Protein AF-0000000087804651 (afdb_homodimer)

Structure (mmCIF, N/CA/C/O backbone):
data_AF-0000000087804651-model_v1
#
loop_
_entity.id
_entity.type
_entity.pdbx_description
1 polymer 'Uncharacterized protein'
#
loop_
_atom_site.group_PDB
_atom_site.id
_atom_site.type_symbol
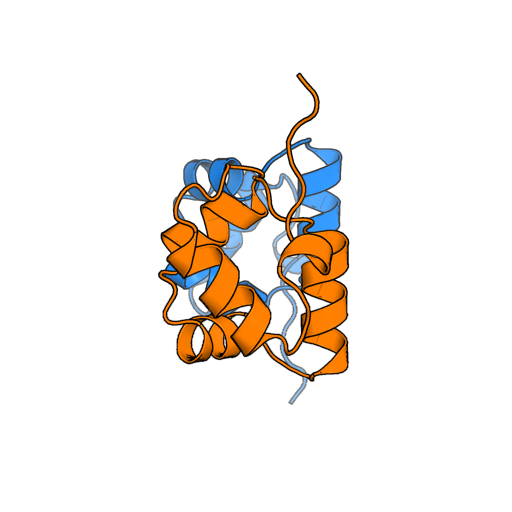_atom_site.label_atom_id
_atom_site.label_alt_id
_atom_site.label_comp_id
_atom_site.label_asym_id
_atom_site.label_entity_id
_atom_site.label_seq_id
_atom_site.pdbx_PDB_ins_code
_atom_site.Cartn_x
_atom_site.Cartn_y
_atom_site.Cartn_z
_atom_site.occupancy
_atom_site.B_iso_or_equiv
_atom_site.auth_seq_id
_atom_site.auth_comp_id
_atom_site.auth_asym_id
_atom_site.auth_atom_id
_atom_site.pdbx_PDB_model_num
ATOM 1 N N . MET A 1 1 ? 7.355 -16.406 -4.793 1 95.06 1 MET A N 1
ATOM 2 C CA . MET A 1 1 ? 7.035 -15.445 -5.848 1 95.06 1 MET A CA 1
ATOM 3 C C . MET A 1 1 ? 6.734 -14.07 -5.258 1 95.06 1 MET A C 1
ATOM 5 O O . MET A 1 1 ? 6.258 -13.969 -4.125 1 95.06 1 MET A O 1
ATOM 9 N N . PHE A 1 2 ? 7.102 -13.078 -5.969 1 95.94 2 PHE A N 1
ATOM 10 C CA . PHE A 1 2 ? 6.836 -11.75 -5.426 1 95.94 2 PHE A CA 1
ATOM 11 C C . PHE A 1 2 ? 5.766 -11.039 -6.238 1 95.94 2 PHE A C 1
ATOM 13 O O . PHE A 1 2 ? 5.508 -11.398 -7.391 1 95.94 2 PHE A O 1
ATOM 20 N N . LEU A 1 3 ? 5.129 -10.195 -5.574 1 97.69 3 LEU A N 1
ATOM 21 C CA . LEU A 1 3 ? 4.035 -9.398 -6.129 1 97.69 3 LEU A CA 1
ATOM 22 C C . LEU A 1 3 ? 4.57 -8.32 -7.066 1 97.69 3 LEU A C 1
ATOM 24 O O . LEU A 1 3 ? 5.492 -7.586 -6.711 1 97.69 3 LEU A O 1
ATOM 28 N N . ARG A 1 4 ? 4.027 -8.25 -8.25 1 96.44 4 ARG A N 1
ATOM 29 C CA . ARG A 1 4 ? 4.234 -7.109 -9.141 1 96.44 4 ARG A CA 1
ATOM 30 C C . ARG A 1 4 ? 3.367 -5.926 -8.719 1 96.44 4 ARG A C 1
ATOM 32 O O . ARG A 1 4 ? 2.234 -5.789 -9.188 1 96.44 4 ARG A O 1
ATOM 39 N N . SER A 1 5 ? 3.934 -5.078 -7.969 1 94 5 SER A N 1
ATOM 40 C CA . SER A 1 5 ? 3.18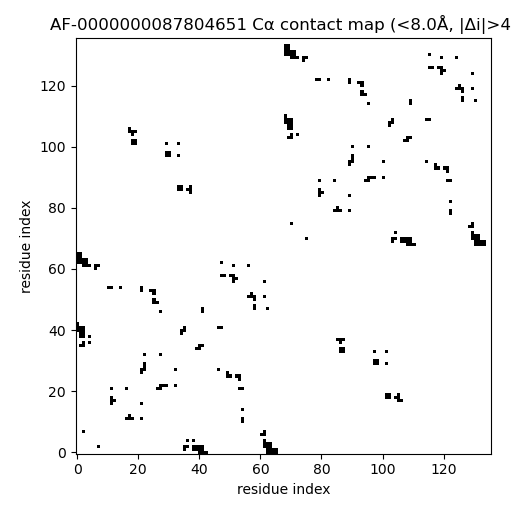4 -4.016 -7.312 1 94 5 SER A CA 1
ATOM 41 C C . SER A 1 5 ? 2.541 -3.078 -8.328 1 94 5 SER A C 1
ATOM 43 O O . SER A 1 5 ? 1.43 -2.59 -8.117 1 94 5 SER A O 1
ATOM 45 N N . ASP A 1 6 ? 3.223 -2.787 -9.438 1 93.25 6 ASP A N 1
ATOM 46 C CA . ASP A 1 6 ? 2.686 -1.892 -10.461 1 93.25 6 ASP A CA 1
ATOM 47 C C . ASP A 1 6 ? 1.424 -2.477 -11.094 1 93.25 6 ASP A C 1
ATOM 49 O O . ASP A 1 6 ? 0.422 -1.776 -11.25 1 93.25 6 ASP A O 1
ATOM 53 N N . VAL A 1 7 ? 1.479 -3.682 -11.445 1 96.5 7 VAL A N 1
ATOM 54 C CA . VAL A 1 7 ? 0.332 -4.359 -12.039 1 96.5 7 VAL A CA 1
ATOM 55 C C . VAL A 1 7 ? -0.799 -4.457 -11.016 1 96.5 7 VAL A C 1
ATOM 57 O O . VAL A 1 7 ? -1.961 -4.203 -11.344 1 96.5 7 VAL A O 1
ATOM 60 N N . PHE A 1 8 ? -0.484 -4.801 -9.758 1 97.75 8 PHE A N 1
ATOM 61 C CA . PHE A 1 8 ? -1.437 -4.891 -8.664 1 97.75 8 PHE A CA 1
ATOM 62 C C . PHE A 1 8 ? -2.213 -3.59 -8.508 1 97.75 8 PHE A C 1
ATOM 64 O O . PHE A 1 8 ? -3.445 -3.598 -8.461 1 97.75 8 PHE A O 1
ATOM 71 N N . HIS A 1 9 ? -1.499 -2.486 -8.508 1 95.62 9 HIS A N 1
ATOM 72 C CA . HIS A 1 9 ? -2.143 -1.188 -8.344 1 95.62 9 HIS A CA 1
ATOM 73 C C . HIS A 1 9 ? -3.029 -0.861 -9.539 1 95.62 9 HIS A C 1
ATOM 75 O O . HIS A 1 9 ? -4.113 -0.294 -9.383 1 95.62 9 HIS A O 1
ATOM 81 N N . ARG A 1 10 ? -2.566 -1.19 -10.695 1 96.62 10 ARG A N 1
ATOM 82 C CA . ARG A 1 10 ? -3.359 -0.947 -11.891 1 96.62 10 ARG A CA 1
ATOM 83 C C . ARG A 1 10 ? -4.656 -1.747 -11.859 1 96.62 10 ARG A C 1
ATOM 85 O O . ARG A 1 10 ? -5.723 -1.228 -12.203 1 96.62 10 ARG A O 1
ATOM 92 N N . LEU A 1 11 ? -4.582 -2.984 -11.477 1 97.44 11 LEU A N 1
ATOM 93 C CA . LEU A 1 11 ? -5.766 -3.832 -11.414 1 97.44 11 LEU A CA 1
ATOM 94 C C . LEU A 1 11 ? -6.75 -3.318 -10.367 1 97.44 11 LEU A C 1
ATOM 96 O O . LEU A 1 11 ? -7.961 -3.301 -10.602 1 97.44 11 LEU A O 1
ATOM 100 N N . LEU A 1 12 ? -6.258 -2.893 -9.188 1 97.19 12 LEU A N 1
ATOM 101 C CA . LEU A 1 12 ? -7.109 -2.281 -8.18 1 97.19 12 LEU A CA 1
ATOM 102 C C . LEU A 1 12 ? -7.844 -1.067 -8.742 1 97.19 12 LEU A C 1
ATOM 104 O O . LEU A 1 12 ? -9.047 -0.915 -8.539 1 97.19 12 LEU A O 1
ATOM 108 N N . HIS A 1 13 ? -7.043 -0.268 -9.414 1 96.12 13 HIS A N 1
ATOM 109 C CA . HIS A 1 13 ? -7.602 0.944 -10 1 96.12 13 HIS A CA 1
ATOM 110 C C . HIS A 1 13 ? -8.703 0.613 -11 1 96.12 13 HIS A C 1
ATOM 112 O O . HIS A 1 13 ? -9.781 1.209 -10.969 1 96.12 13 HIS A O 1
ATOM 118 N N . ASN A 1 14 ? -8.516 -0.284 -11.914 1 96.88 14 ASN A N 1
ATOM 119 C CA . ASN A 1 14 ? -9.484 -0.684 -12.93 1 96.88 14 ASN A CA 1
ATOM 120 C C . ASN A 1 14 ? -10.773 -1.21 -12.305 1 96.88 14 ASN A C 1
ATOM 122 O O . ASN A 1 14 ? -11.859 -1 -12.844 1 96.88 14 ASN A O 1
ATOM 126 N N . LYS A 1 15 ? -10.719 -1.789 -11.195 1 96.81 15 LYS A N 1
ATOM 127 C CA . LYS A 1 15 ? -11.867 -2.379 -10.516 1 96.81 15 LYS A CA 1
ATOM 128 C C . LYS A 1 15 ? -12.508 -1.386 -9.555 1 96.81 15 LYS A C 1
ATOM 130 O O . LYS A 1 15 ? -13.508 -1.702 -8.898 1 96.81 15 LYS A O 1
ATOM 135 N N . GLN A 1 16 ? -11.773 -0.172 -9.383 1 95.81 16 GLN A N 1
ATOM 136 C CA . GLN A 1 16 ? -12.227 0.816 -8.406 1 95.81 16 GLN A CA 1
ATOM 137 C C . GLN A 1 16 ? -12.266 0.222 -7.004 1 95.81 16 GLN A C 1
ATOM 139 O O . GLN A 1 16 ? -13.219 0.448 -6.254 1 95.81 16 GLN A O 1
ATOM 144 N N . MET A 1 17 ? -11.25 -0.58 -6.699 1 96.69 17 MET A N 1
ATOM 145 C CA . MET A 1 17 ? -11.086 -1.24 -5.41 1 96.69 17 MET A CA 1
ATOM 146 C C . MET A 1 17 ? -10 -0.563 -4.582 1 96.69 17 MET A C 1
ATOM 148 O O . MET A 1 17 ? -8.93 -0.235 -5.102 1 96.69 17 MET A O 1
ATOM 152 N N . THR A 1 18 ? -10.297 -0.296 -3.307 1 97.12 18 THR A N 1
ATOM 153 C CA . THR A 1 18 ? -9.258 0.182 -2.395 1 97.12 18 THR A CA 1
ATOM 154 C C . THR A 1 18 ? -8.461 -0.986 -1.824 1 97.12 18 THR A C 1
ATOM 156 O O . THR A 1 18 ? -8.859 -2.145 -1.964 1 97.12 18 THR A O 1
ATOM 159 N N . LEU A 1 19 ? -7.418 -0.657 -1.155 1 97.62 19 LEU A N 1
ATOM 160 C CA . LEU A 1 19 ? -6.641 -1.691 -0.484 1 97.62 19 LEU A CA 1
ATOM 161 C C . LEU A 1 19 ? -7.469 -2.379 0.597 1 97.62 19 LEU A C 1
ATOM 163 O O . LEU A 1 19 ? -7.359 -3.592 0.791 1 97.62 19 LEU A O 1
ATOM 167 N N . LEU A 1 20 ? -8.312 -1.657 1.247 1 97.5 20 LEU A N 1
ATOM 168 C CA . LEU A 1 20 ? -9.164 -2.227 2.287 1 97.5 20 LEU A CA 1
ATOM 169 C C . LEU A 1 20 ? -10.172 -3.207 1.692 1 97.5 20 LEU A C 1
ATOM 171 O O . LEU A 1 20 ? -10.398 -4.281 2.252 1 97.5 20 LEU A O 1
ATOM 175 N N . ASP A 1 21 ? -10.766 -2.814 0.6 1 97.62 21 ASP A N 1
ATOM 176 C CA . ASP A 1 21 ? -11.68 -3.711 -0.094 1 97.62 21 ASP A CA 1
ATOM 177 C C . ASP A 1 21 ? -10.977 -5 -0.516 1 97.62 21 ASP A C 1
ATOM 179 O O . ASP A 1 21 ? -11.516 -6.094 -0.335 1 97.62 21 ASP A O 1
ATOM 183 N N . PHE A 1 22 ? -9.789 -4.824 -1.09 1 98.38 22 PHE A N 1
ATOM 184 C CA . PHE A 1 22 ? -9 -5.977 -1.512 1 98.38 22 PHE A CA 1
ATOM 185 C C . PHE A 1 22 ? -8.727 -6.902 -0.333 1 98.38 22 PHE A C 1
ATOM 187 O O . PHE A 1 22 ? -8.852 -8.125 -0.454 1 98.38 22 PHE A O 1
ATOM 194 N N . MET A 1 23 ? -8.328 -6.332 0.76 1 97.62 23 MET A N 1
ATOM 195 C CA . MET A 1 23 ? -8.016 -7.137 1.937 1 97.62 23 MET A CA 1
ATOM 196 C C . MET A 1 23 ? -9.211 -7.992 2.346 1 97.62 23 MET A C 1
ATOM 198 O O . MET A 1 23 ? -9.047 -9.156 2.707 1 97.62 23 MET A O 1
ATOM 202 N N . LYS A 1 24 ? -10.359 -7.402 2.338 1 96.94 24 LYS A N 1
ATOM 203 C CA . LYS A 1 24 ? -11.586 -8.109 2.697 1 96.94 24 LYS A CA 1
ATOM 204 C C . LYS A 1 24 ? -11.883 -9.234 1.709 1 96.94 24 LYS A C 1
ATOM 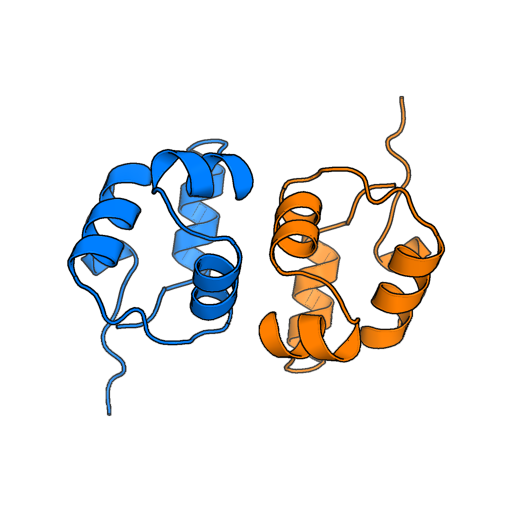206 O O . LYS A 1 24 ? -12.156 -10.367 2.113 1 96.94 24 LYS A O 1
ATOM 211 N N . GLU A 1 25 ? -11.797 -8.984 0.449 1 97.44 25 GLU A N 1
ATOM 212 C CA . GLU A 1 25 ? -12.125 -9.945 -0.599 1 97.44 25 GLU A CA 1
ATOM 213 C C . GLU A 1 25 ? -11.109 -11.086 -0.633 1 97.44 25 GLU A C 1
ATOM 215 O O . GLU A 1 25 ? -11.484 -12.25 -0.836 1 97.44 25 GLU A O 1
ATOM 220 N N . ALA A 1 26 ? -9.875 -10.672 -0.5 1 97.75 26 ALA A N 1
ATOM 221 C CA . ALA A 1 26 ? -8.789 -11.648 -0.604 1 97.75 26 ALA A CA 1
ATOM 222 C C . ALA A 1 26 ? -8.531 -12.328 0.738 1 97.75 26 ALA A C 1
ATOM 224 O O . ALA A 1 26 ? -7.715 -13.25 0.828 1 97.75 26 ALA A O 1
ATOM 225 N N . HIS A 1 27 ? -9.148 -11.859 1.831 1 96.06 27 HIS A N 1
ATOM 226 C CA . HIS A 1 27 ? -8.914 -12.375 3.176 1 96.06 27 HIS A CA 1
ATOM 227 C C . HIS A 1 27 ? -7.434 -12.305 3.543 1 96.06 27 HIS A C 1
ATOM 229 O O . HIS A 1 27 ? -6.848 -13.305 3.959 1 96.06 27 HIS A O 1
ATOM 235 N N . CYS A 1 28 ? -6.895 -11.195 3.373 1 95.75 28 CYS A N 1
ATOM 236 C CA . CYS A 1 28 ? -5.477 -10.922 3.607 1 95.75 28 CYS A CA 1
ATOM 237 C C . CYS A 1 28 ? -5.289 -9.984 4.793 1 95.75 28 CYS A C 1
ATOM 239 O O . CYS A 1 28 ? -6.047 -9.031 4.957 1 95.75 28 CYS A O 1
ATOM 241 N N . SER A 1 29 ? -4.328 -10.32 5.605 1 96.75 29 SER A N 1
ATOM 242 C CA . SER A 1 29 ? -4.027 -9.398 6.699 1 96.75 29 SER A CA 1
ATOM 243 C C . SER A 1 29 ? -3.303 -8.156 6.191 1 96.75 29 SER A C 1
ATOM 245 O O . SER A 1 29 ? -2.576 -8.219 5.195 1 96.75 29 SER A O 1
ATOM 247 N N . PRO A 1 30 ? -3.477 -7.047 6.918 1 97.38 30 PRO A N 1
ATOM 248 C CA . PRO A 1 30 ? -2.762 -5.836 6.504 1 97.38 30 PRO A CA 1
ATOM 249 C C . PRO A 1 30 ? -1.247 -6.027 6.469 1 97.38 30 PRO A C 1
ATOM 251 O O . PRO A 1 30 ? -0.579 -5.535 5.559 1 97.38 30 PRO A O 1
ATOM 254 N N . LEU A 1 31 ? -0.742 -6.785 7.48 1 97.12 31 LEU A N 1
ATOM 255 C CA . LEU A 1 31 ? 0.7 -7.004 7.52 1 97.12 31 LEU A CA 1
ATOM 256 C C . LEU A 1 31 ? 1.162 -7.797 6.301 1 97.12 31 LEU A C 1
ATOM 258 O O . LEU A 1 31 ? 2.188 -7.477 5.695 1 97.12 31 LEU A O 1
ATOM 262 N N . THR A 1 32 ? 0.433 -8.797 5.961 1 97.25 32 THR A N 1
ATOM 263 C CA . THR A 1 32 ? 0.766 -9.609 4.793 1 97.25 32 THR A CA 1
ATOM 264 C C . THR A 1 32 ? 0.762 -8.758 3.527 1 97.25 32 THR A C 1
ATOM 266 O O . THR A 1 32 ? 1.658 -8.875 2.689 1 97.25 32 THR A O 1
ATOM 269 N N . LEU A 1 33 ? -0.253 -7.926 3.385 1 97.81 33 LEU A N 1
ATOM 270 C CA . LEU A 1 33 ? -0.353 -7.043 2.229 1 97.81 33 LEU A CA 1
ATOM 271 C C . LEU A 1 33 ? 0.834 -6.086 2.168 1 97.81 33 LEU A C 1
ATOM 273 O O . LEU A 1 33 ? 1.466 -5.941 1.12 1 97.81 33 LEU A O 1
ATOM 277 N N . VAL A 1 34 ? 1.226 -5.5 3.26 1 97.62 34 VAL A N 1
ATOM 278 C CA . VAL A 1 34 ? 2.316 -4.531 3.297 1 97.62 34 VAL A CA 1
ATOM 279 C C . VAL A 1 34 ? 3.639 -5.23 2.98 1 97.62 34 VAL A C 1
ATOM 281 O O . VAL A 1 34 ? 4.48 -4.684 2.264 1 97.62 34 VAL A O 1
ATOM 284 N N . LYS A 1 35 ? 3.83 -6.438 3.51 1 97.56 35 LYS A N 1
ATOM 285 C CA . LYS A 1 35 ? 5.031 -7.203 3.197 1 97.56 35 LYS A CA 1
ATOM 286 C C . LYS A 1 35 ? 5.141 -7.465 1.697 1 97.56 35 LYS A C 1
ATOM 288 O O . LYS A 1 35 ? 6.211 -7.297 1.108 1 97.56 35 LYS A O 1
ATOM 293 N N . ALA A 1 36 ? 4.062 -7.875 1.151 1 97.5 36 ALA A N 1
ATOM 294 C CA . ALA A 1 36 ? 4.07 -8.172 -0.279 1 97.5 36 ALA A CA 1
ATOM 295 C C . ALA A 1 36 ? 4.363 -6.922 -1.1 1 97.5 36 ALA A C 1
ATOM 297 O O . ALA A 1 36 ? 5.176 -6.957 -2.025 1 97.5 36 ALA A O 1
ATOM 298 N N . LEU A 1 37 ? 3.752 -5.844 -0.74 1 97 37 LEU A N 1
ATOM 299 C CA . LEU A 1 37 ? 3.941 -4.586 -1.455 1 97 37 LEU A CA 1
ATOM 300 C C . LEU A 1 37 ? 5.359 -4.059 -1.263 1 97 37 LEU A C 1
ATOM 302 O O . LEU A 1 37 ? 5.82 -3.207 -2.027 1 97 37 LEU A O 1
ATOM 306 N N . SER A 1 38 ? 6.023 -4.559 -0.277 1 96.06 38 SER A N 1
ATOM 307 C CA . SER A 1 38 ? 7.406 -4.176 -0.005 1 96.06 38 SER A CA 1
ATOM 308 C C . SER A 1 38 ? 8.383 -5.082 -0.74 1 96.06 38 SER A C 1
ATOM 310 O O . SER A 1 38 ? 9.602 -4.98 -0.548 1 96.06 38 SER A O 1
ATOM 312 N N . GLY A 1 39 ? 7.84 -6.004 -1.468 1 93.94 39 GLY A N 1
ATOM 313 C CA . GLY A 1 39 ? 8.695 -6.836 -2.299 1 93.94 39 GLY A CA 1
ATOM 314 C C . GLY A 1 39 ? 9.023 -8.172 -1.664 1 93.94 39 GLY A C 1
ATOM 315 O O . GLY A 1 39 ? 9.789 -8.961 -2.227 1 93.94 39 GLY A O 1
ATOM 316 N N . LYS A 1 40 ? 8.461 -8.422 -0.52 1 95.56 40 LYS A N 1
ATOM 317 C CA . LYS A 1 40 ? 8.68 -9.734 0.085 1 95.56 40 LYS A CA 1
ATOM 318 C C . LYS A 1 40 ? 7.926 -10.828 -0.672 1 95.56 40 LYS A C 1
ATOM 320 O O . LYS A 1 40 ? 6.855 -10.578 -1.225 1 95.56 40 LYS A O 1
ATOM 325 N N . ASP A 1 41 ? 8.414 -12.016 -0.566 1 94.75 41 ASP A N 1
ATOM 326 C CA . ASP A 1 41 ? 7.805 -13.141 -1.268 1 94.75 41 ASP A CA 1
ATOM 327 C C . ASP A 1 41 ? 6.484 -13.547 -0.613 1 94.75 41 ASP A C 1
ATOM 329 O O . ASP A 1 41 ? 6.371 -13.555 0.614 1 94.75 41 ASP A O 1
ATOM 333 N N . VAL A 1 42 ? 5.613 -13.867 -1.528 1 95.56 42 VAL A N 1
ATOM 334 C CA . VAL A 1 42 ? 4.406 -14.57 -1.097 1 95.56 42 VAL A CA 1
ATOM 335 C C . VAL A 1 42 ? 4.562 -16.062 -1.344 1 95.56 42 VAL A C 1
ATOM 337 O O . VAL A 1 42 ? 4.449 -16.531 -2.48 1 95.56 42 VAL A O 1
ATOM 340 N N . VAL A 1 43 ? 4.715 -16.734 -0.248 1 91.56 43 VAL A N 1
ATOM 341 C CA . VAL A 1 43 ? 5.184 -18.109 -0.336 1 91.56 43 VAL A CA 1
ATOM 342 C C . VAL A 1 43 ? 3.994 -19.047 -0.544 1 91.56 43 VAL A C 1
ATOM 344 O O . VAL A 1 43 ? 4.062 -19.984 -1.355 1 91.56 43 VAL A O 1
ATOM 347 N N . GLN A 1 44 ? 2.924 -18.844 0.13 1 94.06 44 GLN A N 1
ATOM 348 C CA . GLN A 1 44 ? 1.785 -19.75 0.098 1 94.06 44 GLN A CA 1
ATOM 349 C C . GLN A 1 44 ? 1.017 -19.625 -1.215 1 94.06 44 GLN A C 1
ATOM 351 O O . GLN A 1 44 ? 0.558 -18.547 -1.569 1 94.06 44 GLN A O 1
ATOM 356 N N . SER A 1 45 ? 0.805 -20.75 -1.91 1 94.5 45 SER A N 1
ATOM 357 C CA . SER A 1 45 ? 0.078 -20.781 -3.176 1 94.5 45 SER A CA 1
ATOM 358 C C . SER A 1 45 ? -1.383 -20.391 -2.98 1 94.5 45 SER A C 1
ATOM 360 O O . SER A 1 45 ? -1.965 -19.703 -3.826 1 94.5 45 SER A O 1
ATOM 362 N N . SER A 1 46 ? -1.903 -20.828 -1.909 1 96.12 46 SER A N 1
ATOM 363 C CA . SER A 1 46 ? -3.305 -20.516 -1.659 1 96.12 46 SER A CA 1
ATOM 364 C C . SER A 1 46 ? -3.521 -19 -1.566 1 96.12 46 SER A C 1
ATOM 366 O O . SER A 1 46 ? -4.543 -18.484 -2.027 1 96.12 46 SER A O 1
ATOM 368 N N . THR A 1 47 ? -2.611 -18.297 -0.933 1 97 47 THR A N 1
ATOM 369 C CA . THR A 1 47 ? -2.684 -16.844 -0.853 1 97 47 THR A CA 1
ATOM 370 C C . THR A 1 47 ? -2.615 -16.219 -2.244 1 97 47 THR A C 1
ATOM 372 O O . THR A 1 47 ? -3.404 -15.328 -2.572 1 97 47 THR A O 1
ATOM 375 N N . ARG A 1 48 ? -1.699 -16.688 -3.076 1 97.44 48 ARG A N 1
ATOM 376 C CA . ARG A 1 48 ? -1.555 -16.141 -4.426 1 97.44 48 ARG A CA 1
ATOM 377 C C . ARG A 1 48 ? -2.82 -16.375 -5.242 1 97.44 48 ARG A C 1
ATOM 379 O O . ARG A 1 48 ? -3.277 -15.477 -5.953 1 97.44 48 ARG A O 1
ATOM 386 N N . PHE A 1 49 ? -3.383 -17.547 -5.121 1 97.81 49 PHE A N 1
ATOM 387 C CA . PHE A 1 49 ? -4.605 -17.859 -5.848 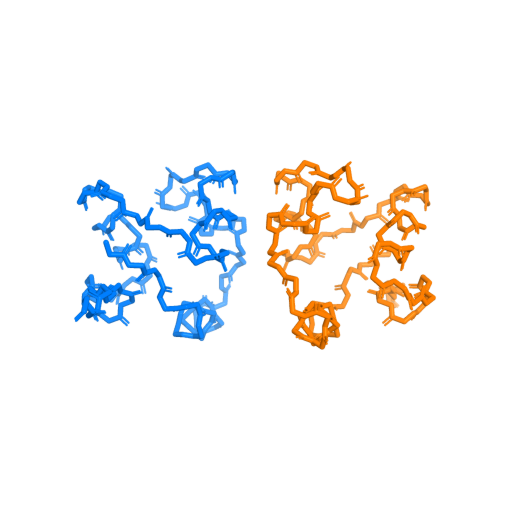1 97.81 49 PHE A CA 1
ATOM 388 C C . PHE A 1 49 ? -5.754 -16.969 -5.391 1 97.81 49 PHE A C 1
ATOM 390 O O . PHE A 1 49 ? -6.508 -16.453 -6.215 1 97.81 49 PHE A O 1
ATOM 397 N N . ARG A 1 50 ? -5.836 -16.797 -4.094 1 97.94 50 ARG A N 1
ATOM 398 C CA . ARG A 1 50 ? -6.906 -15.969 -3.551 1 97.94 50 ARG A CA 1
ATOM 399 C C . ARG A 1 50 ? -6.781 -14.523 -4.027 1 97.94 50 ARG A C 1
ATOM 401 O O . ARG A 1 50 ? -7.781 -13.883 -4.344 1 97.94 50 ARG A O 1
ATOM 408 N N 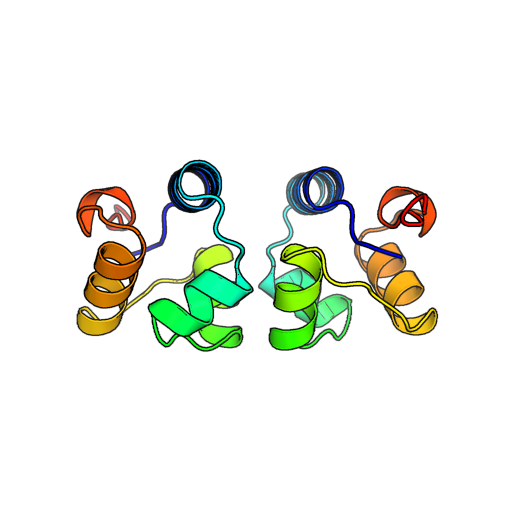. TRP A 1 51 ? -5.586 -14.047 -4.059 1 98.44 51 TRP A N 1
ATOM 409 C CA . TRP A 1 51 ? -5.348 -12.68 -4.504 1 98.44 51 TRP A CA 1
ATOM 410 C C . TRP A 1 51 ? -5.691 -12.516 -5.98 1 98.44 51 TRP A C 1
ATOM 412 O O . TRP A 1 51 ? -6.332 -11.539 -6.371 1 98.44 51 TRP A O 1
ATOM 422 N N . ALA A 1 52 ? -5.266 -13.453 -6.746 1 98.38 52 ALA A N 1
ATOM 423 C CA . ALA A 1 52 ? -5.594 -13.43 -8.172 1 98.38 52 ALA A CA 1
ATOM 424 C C . ALA A 1 52 ? -7.105 -13.477 -8.383 1 98.38 52 ALA A C 1
ATOM 426 O O . ALA A 1 52 ? -7.645 -12.742 -9.211 1 98.38 52 ALA A O 1
ATOM 427 N N . GLN A 1 53 ? -7.762 -14.312 -7.633 1 98.19 53 GLN A N 1
ATOM 428 C CA . GLN A 1 53 ? -9.219 -14.422 -7.715 1 98.19 53 GLN A CA 1
ATOM 429 C C . GLN A 1 53 ? -9.891 -13.102 -7.363 1 98.19 53 GLN A C 1
ATOM 431 O O . GLN A 1 53 ? -10.812 -12.664 -8.047 1 98.19 53 GLN A O 1
ATOM 436 N N . ALA A 1 54 ? -9.469 -12.5 -6.301 1 98.19 54 ALA A N 1
ATOM 437 C CA . ALA A 1 54 ? -10.031 -11.227 -5.863 1 98.19 54 ALA A CA 1
ATOM 438 C C . ALA A 1 54 ? -9.883 -10.156 -6.941 1 98.19 54 ALA A C 1
ATOM 440 O O . ALA A 1 54 ? -10.727 -9.266 -7.062 1 98.19 54 ALA A O 1
ATOM 441 N N . LEU A 1 55 ? -8.844 -10.273 -7.699 1 98.12 55 LEU A N 1
ATOM 442 C CA . LEU A 1 55 ? -8.555 -9.266 -8.711 1 98.12 55 LEU A CA 1
ATOM 443 C C . LEU A 1 55 ? -9.078 -9.703 -10.078 1 98.12 55 LEU A C 1
ATOM 445 O O . LEU A 1 55 ? -9.008 -8.945 -11.047 1 98.12 55 LEU A O 1
ATOM 449 N N . GLY A 1 56 ? -9.539 -10.93 -10.164 1 97.06 56 GLY A N 1
ATOM 450 C CA . GLY A 1 56 ? -10.062 -11.43 -11.43 1 97.06 56 GLY A CA 1
ATOM 451 C C . GLY A 1 56 ? -8.984 -11.625 -12.484 1 97.06 56 GLY A C 1
ATOM 452 O O . GLY A 1 56 ? -9.18 -11.266 -13.648 1 97.06 56 GLY A O 1
ATOM 453 N N . CYS A 1 57 ? -7.895 -12.031 -12.172 1 97.88 57 CYS A N 1
ATOM 454 C CA . CYS A 1 57 ? -6.781 -12.242 -13.094 1 97.88 57 CYS A CA 1
ATOM 455 C C . CYS A 1 57 ? -6.098 -13.578 -12.828 1 97.88 57 CYS A C 1
ATOM 457 O O . CYS A 1 57 ? -6.484 -14.305 -11.906 1 97.88 57 CYS A O 1
ATOM 459 N N . SER A 1 58 ? -5.066 -13.898 -13.602 1 97.25 58 SER A N 1
ATOM 460 C CA . SER A 1 58 ? -4.262 -15.094 -13.359 1 97.25 58 SER A CA 1
ATOM 461 C C . SER A 1 58 ? -3.176 -14.828 -12.328 1 97.25 58 SER A C 1
ATOM 463 O O . SER A 1 58 ? -2.693 -13.695 -12.203 1 97.25 58 SER A O 1
ATOM 465 N N . VAL A 1 59 ? -2.779 -15.914 -11.594 1 97.38 59 VAL A N 1
ATOM 466 C CA . VAL A 1 59 ? -1.693 -15.812 -10.625 1 97.38 59 VAL A CA 1
ATOM 467 C C . VAL A 1 59 ? -0.438 -15.273 -11.305 1 97.38 59 VAL A C 1
ATOM 469 O O . VAL A 1 59 ? 0.259 -14.422 -10.742 1 97.38 59 VAL A O 1
ATOM 472 N N . MET A 1 60 ? -0.206 -15.633 -12.562 1 96.06 60 MET A N 1
ATOM 473 C CA . MET A 1 60 ? 1.023 -15.281 -13.266 1 96.06 60 MET A CA 1
ATOM 474 C C . MET A 1 60 ? 0.986 -13.836 -13.742 1 96.06 60 MET A C 1
ATOM 476 O O . MET A 1 60 ? 2.016 -13.281 -14.125 1 96.06 60 MET A O 1
ATOM 480 N N . ASP A 1 61 ? -0.162 -13.219 -13.758 1 96.19 61 ASP A N 1
ATOM 481 C CA . ASP A 1 61 ? -0.275 -11.805 -14.102 1 96.19 61 ASP A CA 1
ATOM 482 C C . ASP A 1 61 ? 0.283 -10.914 -12.992 1 96.19 61 ASP A C 1
ATOM 484 O O . ASP A 1 61 ? 0.793 -9.828 -13.258 1 96.19 61 ASP A O 1
ATOM 488 N N . ILE A 1 62 ? 0.184 -11.445 -11.758 1 97.75 62 ILE A N 1
ATOM 489 C CA . ILE A 1 62 ? 0.448 -10.508 -10.672 1 97.75 62 ILE A CA 1
ATOM 490 C C . ILE A 1 62 ? 1.59 -11.031 -9.805 1 97.75 62 ILE A C 1
ATOM 492 O O . ILE A 1 62 ? 2.158 -10.289 -9 1 97.75 62 ILE A O 1
ATOM 496 N N . PHE A 1 63 ? 1.923 -12.305 -9.977 1 97.56 63 PHE A N 1
ATOM 497 C CA . PHE A 1 63 ? 3.062 -12.852 -9.25 1 97.56 63 PHE A CA 1
ATOM 498 C C . PHE A 1 63 ? 4.113 -13.383 -10.219 1 97.56 63 PHE A C 1
ATOM 500 O O . PHE A 1 63 ? 3.779 -14 -11.234 1 97.56 63 PHE A O 1
ATOM 507 N N . VAL A 1 64 ? 5.332 -13.047 -9.898 1 95.19 64 VAL A N 1
ATOM 508 C CA . VAL A 1 64 ? 6.414 -13.516 -10.75 1 95.19 64 VAL A CA 1
ATOM 509 C C . VAL A 1 64 ? 7.512 -14.148 -9.898 1 95.19 64 VAL A C 1
ATOM 511 O O . VAL A 1 64 ? 7.684 -13.789 -8.734 1 95.19 64 VAL A O 1
ATOM 514 N N . THR A 1 65 ? 8.195 -15.18 -10.391 1 91.62 65 THR A N 1
ATOM 515 C CA . THR A 1 65 ? 9.336 -15.797 -9.727 1 91.62 65 THR A CA 1
ATOM 516 C C . THR A 1 65 ? 10.562 -14.883 -9.789 1 91.62 65 THR A C 1
ATOM 518 O O . THR A 1 65 ? 10.758 -14.172 -10.766 1 91.62 65 THR A O 1
ATOM 521 N N . ARG A 1 66 ? 11.281 -14.742 -8.523 1 78.19 66 ARG A N 1
ATOM 522 C CA . ARG A 1 66 ? 12.523 -13.977 -8.539 1 78.19 66 ARG A CA 1
ATOM 523 C C . ARG A 1 66 ? 13.602 -14.695 -9.336 1 78.19 66 ARG A C 1
ATOM 525 O O . ARG A 1 66 ? 13.766 -15.914 -9.211 1 78.19 66 ARG A O 1
ATOM 532 N N . TRP A 1 67 ? 13.867 -14.328 -10.578 1 64.38 67 TRP A N 1
ATOM 533 C CA . TRP A 1 67 ? 15.016 -14.969 -11.211 1 64.38 67 TRP A CA 1
ATOM 534 C C . TRP A 1 67 ? 16.266 -14.836 -10.352 1 64.38 67 TRP A C 1
ATOM 536 O O . TRP A 1 67 ? 16.547 -13.75 -9.828 1 64.38 67 TRP A O 1
ATOM 546 N N . LYS A 1 68 ? 16.688 -16.031 -9.703 1 47.72 68 LYS A N 1
ATOM 547 C CA . LYS A 1 68 ? 18.016 -16.062 -9.094 1 47.72 68 LYS A CA 1
ATOM 548 C C . LYS A 1 68 ? 19.109 -15.789 -10.133 1 47.72 68 LYS A C 1
ATOM 550 O O . LYS A 1 68 ? 18.969 -16.156 -11.305 1 47.72 68 LYS A O 1
ATOM 555 N N . MET B 1 1 ? -7.512 14.781 7.707 1 94.88 1 MET B N 1
ATOM 556 C CA . MET B 1 1 ? -6.762 14.969 6.469 1 94.88 1 MET B CA 1
ATOM 557 C C . MET B 1 1 ? -6.445 13.625 5.824 1 94.88 1 MET B C 1
ATOM 559 O O . MET B 1 1 ? -6.32 12.609 6.516 1 94.88 1 MET B O 1
ATOM 563 N N . PHE B 1 2 ? -6.406 13.617 4.543 1 95.88 2 PHE B N 1
ATOM 564 C CA . PHE B 1 2 ? -6.117 12.336 3.904 1 95.88 2 PHE B CA 1
ATOM 565 C C . PHE B 1 2 ? -4.742 12.359 3.24 1 95.88 2 PHE B C 1
ATOM 567 O O . PHE B 1 2 ? -4.207 13.438 2.951 1 95.88 2 PHE B O 1
ATOM 574 N N . LEU B 1 3 ? -4.223 11.219 3.172 1 97.62 3 LEU B N 1
ATOM 575 C CA . LEU B 1 3 ? -2.904 10.992 2.588 1 97.62 3 LEU B CA 1
ATOM 576 C C . LEU B 1 3 ? -2.953 11.117 1.069 1 97.62 3 LEU B C 1
ATOM 578 O O . LEU B 1 3 ? -3.82 10.531 0.418 1 97.62 3 LEU B O 1
ATOM 582 N N . ARG B 1 4 ? -2.064 11.914 0.521 1 96.38 4 ARG B N 1
ATOM 583 C CA . ARG B 1 4 ? -1.819 11.922 -0.917 1 96.38 4 ARG B CA 1
ATOM 584 C C . ARG B 1 4 ? -0.951 10.742 -1.332 1 96.38 4 ARG B C 1
ATOM 586 O O . ARG B 1 4 ? 0.278 10.836 -1.336 1 96.38 4 ARG B O 1
ATOM 593 N N . SER B 1 5 ? -1.581 9.719 -1.752 1 93.88 5 SER B N 1
ATOM 594 C CA . SER B 1 5 ? -0.917 8.438 -1.984 1 93.88 5 SER B CA 1
ATOM 595 C C . SER B 1 5 ? 0.141 8.555 -3.076 1 93.88 5 SER B C 1
ATOM 597 O O . SER B 1 5 ? 1.195 7.922 -2.996 1 93.88 5 SER B O 1
ATOM 599 N N . ASP B 1 6 ? -0.13 9.344 -4.113 1 93.19 6 ASP B N 1
ATOM 600 C CA . ASP B 1 6 ? 0.826 9.5 -5.203 1 93.19 6 ASP B CA 1
ATOM 601 C C . ASP B 1 6 ? 2.115 10.156 -4.711 1 93.19 6 ASP B C 1
ATOM 603 O O . ASP B 1 6 ? 3.213 9.695 -5.035 1 93.19 6 ASP B O 1
ATOM 607 N N . VAL B 1 7 ? 1.987 11.172 -4.008 1 96.38 7 VAL B N 1
ATOM 608 C CA . VAL B 1 7 ? 3.146 11.867 -3.459 1 96.38 7 VAL B CA 1
ATOM 609 C C . VAL B 1 7 ? 3.873 10.969 -2.465 1 96.38 7 VAL B C 1
ATOM 611 O O . VAL B 1 7 ? 5.102 10.883 -2.479 1 96.38 7 VAL B O 1
ATOM 614 N N . PHE B 1 8 ? 3.129 10.266 -1.595 1 97.75 8 PHE B N 1
ATOM 615 C CA . PHE B 1 8 ? 3.67 9.328 -0.62 1 97.75 8 PHE B CA 1
ATOM 616 C C . PHE B 1 8 ? 4.551 8.289 -1.302 1 97.75 8 PHE B C 1
ATOM 618 O O . PHE B 1 8 ? 5.691 8.062 -0.887 1 97.75 8 PHE B O 1
ATOM 625 N N . HIS B 1 9 ? 4.051 7.707 -2.363 1 95.69 9 HIS B N 1
ATOM 626 C CA . HIS B 1 9 ? 4.809 6.68 -3.07 1 95.69 9 HIS B CA 1
ATOM 627 C C . HIS B 1 9 ? 6.062 7.262 -3.713 1 95.69 9 HIS B C 1
ATOM 629 O O . HIS B 1 9 ? 7.113 6.621 -3.723 1 95.69 9 HIS B O 1
ATOM 635 N N . ARG B 1 10 ? 5.938 8.43 -4.273 1 96.56 10 ARG B N 1
ATOM 636 C CA . ARG B 1 10 ? 7.09 9.086 -4.883 1 96.56 10 ARG B CA 1
ATOM 637 C C . ARG B 1 10 ? 8.18 9.359 -3.85 1 96.56 10 ARG B C 1
ATOM 639 O O . ARG B 1 10 ? 9.359 9.133 -4.113 1 96.56 10 ARG B O 1
ATOM 646 N N . LEU B 1 11 ? 7.785 9.836 -2.689 1 97.44 11 LEU B N 1
ATOM 647 C CA . LEU B 1 11 ? 8.75 10.133 -1.634 1 97.44 11 LEU B CA 1
ATOM 648 C C . LEU B 1 11 ? 9.422 8.852 -1.142 1 97.44 11 LEU B C 1
ATOM 650 O O . LEU B 1 11 ? 10.633 8.836 -0.908 1 97.44 11 LEU B O 1
ATOM 654 N N . LEU B 1 12 ? 8.664 7.777 -0.972 1 97.1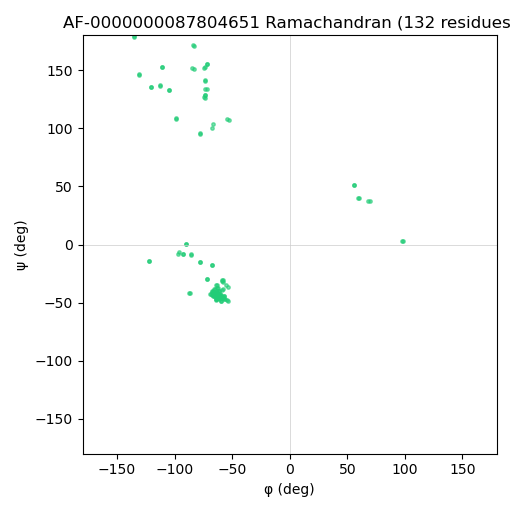9 12 LEU B N 1
ATOM 655 C CA . LEU B 1 12 ? 9.25 6.488 -0.617 1 97.19 12 LEU B CA 1
ATOM 656 C C . LEU B 1 12 ? 10.297 6.062 -1.641 1 97.19 12 LEU B C 1
ATOM 658 O O . LEU B 1 12 ? 11.391 5.633 -1.272 1 97.19 12 LEU B O 1
ATOM 662 N N . HIS B 1 13 ? 9.875 6.195 -2.877 1 96.06 13 HIS B N 1
ATOM 663 C CA . HIS B 1 13 ? 10.773 5.812 -3.965 1 96.06 13 HIS B CA 1
ATOM 664 C C . HIS B 1 13 ? 12.062 6.625 -3.93 1 96.06 13 HIS B C 1
ATOM 666 O O . HIS B 1 13 ? 13.156 6.062 -4.031 1 96.06 13 HIS B O 1
ATOM 672 N N . ASN B 1 14 ? 12.016 7.922 -3.814 1 96.75 14 ASN B N 1
ATOM 673 C CA . ASN B 1 14 ? 13.18 8.805 -3.775 1 96.75 14 ASN B CA 1
ATOM 674 C C . ASN B 1 14 ? 14.117 8.445 -2.625 1 96.75 14 ASN B C 1
ATOM 676 O O . ASN B 1 14 ? 15.336 8.57 -2.752 1 96.75 14 ASN B O 1
ATOM 680 N N . LYS B 1 15 ? 13.648 7.957 -1.572 1 96.75 15 LYS B N 1
ATOM 681 C CA . LYS B 1 15 ? 14.438 7.629 -0.388 1 96.75 15 LYS B CA 1
ATOM 682 C C . LYS B 1 15 ? 14.891 6.172 -0.417 1 96.75 15 LYS B C 1
ATOM 684 O O . LYS B 1 15 ? 15.562 5.711 0.504 1 96.75 15 LYS B O 1
ATOM 689 N N . GLN B 1 16 ? 14.328 5.395 -1.463 1 95.75 16 GLN B N 1
ATOM 690 C CA . GLN B 1 16 ? 14.602 3.963 -1.537 1 95.75 16 GLN B CA 1
ATOM 691 C C . GLN B 1 16 ? 14.117 3.244 -0.281 1 95.75 16 GLN B C 1
ATOM 693 O O . GLN B 1 16 ? 14.82 2.396 0.267 1 95.75 16 GLN B O 1
ATOM 698 N N . MET B 1 17 ? 12.961 3.666 0.175 1 96.62 17 MET B N 1
ATOM 699 C CA . MET B 1 17 ? 12.305 3.105 1.355 1 96.62 17 MET B CA 1
ATOM 700 C C . MET B 1 17 ? 11.141 2.211 0.958 1 96.62 17 MET B C 1
ATOM 702 O O . MET B 1 17 ? 10.344 2.566 0.085 1 96.62 17 MET B O 1
ATOM 706 N N . THR B 1 18 ? 11.078 1.03 1.558 1 97 18 THR B N 1
ATOM 707 C CA . THR B 1 18 ? 9.906 0.186 1.376 1 97 18 THR B CA 1
ATOM 708 C C . THR B 1 18 ? 8.797 0.587 2.344 1 97 18 THR B C 1
ATOM 710 O O . THR B 1 18 ? 9.023 1.361 3.275 1 97 18 THR B O 1
ATOM 713 N N . LEU B 1 19 ? 7.645 -0 2.141 1 97.5 19 LEU B N 1
ATOM 714 C CA . LEU B 1 19 ? 6.543 0.24 3.066 1 97.5 19 LEU B CA 1
ATOM 715 C C . LEU B 1 19 ? 6.879 -0.294 4.457 1 97.5 19 LEU B C 1
ATOM 717 O O . LEU B 1 19 ? 6.523 0.322 5.465 1 97.5 19 LEU B O 1
ATOM 721 N N . LEU B 1 20 ? 7.586 -1.368 4.52 1 97.5 20 LEU B N 1
ATOM 722 C CA . LEU B 1 20 ? 7.973 -1.944 5.801 1 97.5 20 LEU B CA 1
ATOM 723 C C . LEU B 1 20 ? 8.945 -1.033 6.535 1 97.5 20 LEU B C 1
ATOM 725 O O . LEU B 1 20 ? 8.828 -0.838 7.75 1 97.5 20 LEU B O 1
ATOM 729 N N . ASP B 1 21 ? 9.891 -0.519 5.816 1 97.56 21 ASP B N 1
ATOM 730 C CA . ASP B 1 21 ? 10.82 0.435 6.402 1 97.56 21 ASP B CA 1
ATOM 731 C C . ASP B 1 21 ? 10.094 1.661 6.945 1 97.56 21 ASP B C 1
ATOM 733 O O . ASP B 1 21 ? 10.375 2.119 8.055 1 97.56 21 ASP B O 1
ATOM 737 N N . PHE B 1 22 ? 9.18 2.168 6.113 1 98.38 22 PHE B N 1
ATOM 738 C CA . PHE B 1 22 ? 8.391 3.32 6.527 1 98.38 22 PHE B CA 1
ATOM 739 C C . PHE B 1 22 ? 7.625 3.02 7.809 1 98.38 22 PHE B C 1
ATOM 741 O O . PHE B 1 22 ? 7.586 3.844 8.727 1 98.38 22 PHE B O 1
ATOM 748 N N . MET B 1 23 ? 7.02 1.891 7.855 1 97.75 23 MET B N 1
ATOM 749 C CA . MET B 1 23 ? 6.242 1.521 9.031 1 97.75 23 MET B CA 1
ATOM 750 C C . MET B 1 23 ? 7.109 1.552 10.289 1 97.75 23 MET B C 1
ATOM 752 O O . MET B 1 23 ? 6.668 2.016 11.344 1 97.75 23 MET B O 1
ATOM 756 N N . LYS B 1 24 ? 8.266 1.028 10.188 1 96.94 24 LYS B N 1
ATOM 757 C CA . LYS B 1 24 ? 9.203 0.997 11.305 1 96.94 24 LYS B CA 1
ATOM 758 C C . LYS B 1 24 ? 9.609 2.408 11.727 1 96.94 24 LYS B C 1
ATOM 760 O O . LYS B 1 24 ? 9.57 2.748 12.906 1 96.94 24 LYS B O 1
ATOM 765 N N . GLU B 1 25 ? 9.945 3.236 10.812 1 97.44 25 GLU B N 1
ATOM 766 C CA . GLU B 1 25 ? 10.422 4.59 11.078 1 97.44 25 GLU B CA 1
ATOM 767 C C . GLU B 1 25 ? 9.312 5.473 11.625 1 97.44 25 GLU B C 1
ATOM 769 O O . GLU B 1 25 ? 9.539 6.293 12.516 1 97.44 25 GLU B O 1
ATOM 774 N N . ALA B 1 26 ? 8.172 5.301 11 1 97.75 26 ALA B N 1
ATOM 775 C CA . ALA B 1 26 ? 7.035 6.145 11.352 1 97.75 26 ALA B CA 1
ATOM 776 C C . ALA B 1 26 ? 6.27 5.574 12.539 1 97.75 26 ALA B C 1
ATOM 778 O O . ALA B 1 26 ? 5.328 6.191 13.039 1 97.75 26 ALA B O 1
ATOM 779 N N . HIS B 1 27 ? 6.598 4.348 12.977 1 96.19 27 HIS B N 1
ATOM 780 C CA . HIS B 1 27 ? 5.887 3.662 14.047 1 96.19 27 HIS B CA 1
ATOM 781 C C . HIS B 1 27 ? 4.398 3.557 13.742 1 96.19 27 HIS B C 1
ATOM 783 O O . HIS B 1 27 ? 3.561 3.938 14.562 1 96.19 27 HIS B O 1
ATOM 789 N N . CYS B 1 28 ? 4.117 3.084 12.625 1 95.81 28 CYS B N 1
ATOM 790 C CA . CYS B 1 28 ? 2.758 2.947 12.109 1 95.81 28 CYS B CA 1
ATOM 791 C C . CYS B 1 28 ? 2.365 1.48 11.984 1 95.81 28 CYS B C 1
ATOM 793 O O . CYS B 1 28 ? 3.174 0.649 11.57 1 95.81 28 CYS B O 1
ATOM 795 N N . SER B 1 29 ? 1.153 1.23 12.398 1 96.88 29 SER B N 1
ATOM 796 C CA . SER B 1 29 ? 0.678 -0.136 12.203 1 96.88 29 SER B CA 1
ATOM 797 C C . SER B 1 29 ? 0.338 -0.4 10.734 1 96.88 29 SER B C 1
ATOM 799 O O . SER B 1 29 ? -0.058 0.515 10.016 1 96.88 29 SER B O 1
ATOM 801 N N . PRO B 1 30 ? 0.464 -1.69 10.344 1 97.38 30 PRO B N 1
ATOM 802 C CA . PRO B 1 30 ? 0.102 -2.01 8.961 1 97.38 30 PRO B CA 1
ATOM 803 C C . PRO B 1 30 ? -1.34 -1.633 8.625 1 97.38 30 PRO B C 1
ATOM 805 O O . PRO B 1 30 ? -1.613 -1.13 7.531 1 97.38 30 PRO B O 1
ATOM 808 N N . LEU B 1 31 ? -2.252 -1.861 9.625 1 97.12 31 LEU B N 1
ATOM 809 C CA . LEU B 1 31 ? -3.65 -1.533 9.375 1 97.12 31 LEU B CA 1
ATOM 810 C C . LEU B 1 31 ? -3.828 -0.032 9.172 1 97.12 31 LEU B C 1
ATOM 812 O O . LEU B 1 31 ? -4.559 0.394 8.273 1 97.12 31 LEU B O 1
ATOM 816 N N . THR B 1 32 ? -3.188 0.735 9.984 1 97.31 32 THR B N 1
ATOM 817 C CA . THR B 1 32 ? -3.268 2.186 9.859 1 97.31 32 THR B CA 1
ATOM 818 C C . THR B 1 32 ? -2.74 2.643 8.5 1 97.31 32 THR B C 1
ATOM 820 O O . THR B 1 32 ? -3.34 3.506 7.855 1 97.31 32 THR B O 1
ATOM 823 N N . LEU B 1 33 ? -1.621 2.08 8.07 1 97.81 33 LEU B N 1
ATOM 824 C CA . LEU B 1 33 ? -1.035 2.416 6.777 1 97.81 33 LEU B CA 1
ATOM 825 C C . LEU B 1 33 ? -1.983 2.051 5.641 1 97.81 33 LEU B C 1
ATOM 827 O O . LEU B 1 33 ? -2.23 2.863 4.746 1 97.81 33 LEU B O 1
ATOM 831 N N . VAL B 1 34 ? -2.594 0.913 5.68 1 97.62 34 VAL B N 1
ATOM 832 C CA . VAL B 1 34 ? -3.482 0.45 4.621 1 97.62 34 VAL B CA 1
ATOM 833 C C . VAL B 1 34 ? -4.73 1.326 4.574 1 97.62 34 VAL B C 1
ATOM 835 O O . VAL B 1 34 ? -5.215 1.671 3.492 1 97.62 34 VAL B O 1
ATOM 838 N N . LYS B 1 35 ? -5.262 1.682 5.746 1 97.5 35 LYS B N 1
ATOM 839 C CA . LYS B 1 35 ? -6.41 2.58 5.789 1 97.5 35 LYS B CA 1
ATOM 840 C C . LYS B 1 35 ? -6.09 3.916 5.125 1 97.5 35 LYS B C 1
ATOM 842 O O . LYS B 1 35 ? -6.883 4.43 4.336 1 97.5 35 LYS B O 1
ATOM 847 N N . ALA B 1 36 ? -4.953 4.434 5.461 1 97.44 36 ALA B N 1
ATOM 848 C CA . ALA B 1 36 ? -4.566 5.723 4.895 1 97.44 36 ALA B CA 1
ATOM 849 C C . ALA B 1 36 ? -4.398 5.625 3.381 1 97.44 36 ALA B C 1
ATOM 851 O O . ALA B 1 36 ? -4.883 6.484 2.641 1 97.44 36 ALA B O 1
ATOM 852 N N . LEU B 1 37 ? -3.779 4.59 2.945 1 97 37 LEU B N 1
ATOM 853 C CA . LEU B 1 37 ? -3.547 4.391 1.52 1 97 37 LEU B CA 1
ATOM 854 C C . LEU B 1 37 ? -4.859 4.133 0.786 1 97 37 LEU B C 1
ATOM 856 O O . LEU B 1 37 ? -4.926 4.258 -0.438 1 97 37 LEU B O 1
ATOM 860 N N . SER B 1 38 ? -5.875 3.787 1.509 1 96.19 38 SER B N 1
ATOM 861 C CA . SER B 1 38 ? -7.203 3.557 0.946 1 96.19 38 SER B CA 1
ATOM 862 C C . SER B 1 38 ? -8.031 4.836 0.937 1 96.19 38 SER B C 1
ATOM 864 O O . SER B 1 38 ? -9.219 4.812 0.6 1 96.19 38 SER B O 1
ATOM 866 N N . GLY B 1 39 ? -7.43 5.883 1.409 1 94 39 GLY B N 1
ATOM 867 C CA . GLY B 1 39 ? -8.102 7.168 1.326 1 94 39 GLY B CA 1
ATOM 868 C C . GLY B 1 39 ? -8.812 7.555 2.611 1 94 39 GLY B C 1
ATOM 869 O O . GLY B 1 39 ? -9.477 8.586 2.67 1 94 39 GLY B O 1
ATOM 870 N N . LYS B 1 40 ? -8.672 6.742 3.611 1 95.44 40 LYS B N 1
ATOM 871 C CA . LYS B 1 40 ? -9.266 7.117 4.891 1 95.44 40 LYS B CA 1
ATOM 872 C C . LYS B 1 40 ? -8.5 8.266 5.539 1 95.44 40 LYS B C 1
ATOM 874 O O . LYS B 1 40 ? -7.281 8.375 5.367 1 95.44 40 LYS B O 1
ATOM 879 N N . ASP B 1 41 ? -9.156 9 6.367 1 94.62 41 ASP B N 1
ATOM 880 C CA . ASP B 1 41 ? -8.547 10.148 7.023 1 94.62 41 ASP B CA 1
ATOM 881 C C . ASP B 1 41 ? -7.562 9.703 8.109 1 94.62 41 ASP B C 1
ATOM 883 O O . ASP B 1 41 ? -7.832 8.742 8.836 1 94.62 41 ASP B O 1
ATOM 887 N N . VAL B 1 42 ? -6.516 10.453 8.125 1 95.38 42 VAL B N 1
ATOM 888 C CA . VAL B 1 42 ? -5.621 10.383 9.273 1 95.38 42 VAL B CA 1
ATOM 889 C C . VAL B 1 42 ? -5.922 11.531 10.234 1 95.38 42 VAL B C 1
ATOM 891 O O . VAL B 1 42 ? -5.555 12.68 9.977 1 95.38 42 VAL B O 1
ATOM 894 N N . VAL B 1 43 ? -6.469 11.133 11.305 1 91.44 43 VAL B N 1
ATOM 895 C CA . VAL B 1 43 ? -7.098 12.125 12.172 1 91.44 43 VAL B CA 1
ATOM 896 C C . VAL B 1 43 ? -6.066 12.695 13.141 1 91.44 43 VAL B C 1
ATOM 898 O O . VAL B 1 43 ? -6.023 13.906 13.375 1 91.44 43 VAL B O 1
ATOM 901 N N . GLN B 1 44 ? -5.242 11.891 13.68 1 93.69 44 GLN B N 1
ATOM 902 C CA . GLN B 1 44 ? -4.305 12.312 14.719 1 93.69 44 GLN B CA 1
ATOM 903 C C . GLN B 1 44 ? -3.158 13.125 14.125 1 93.69 44 GLN B C 1
ATOM 905 O O . GLN B 1 44 ? -2.455 12.656 13.227 1 93.69 44 GLN B O 1
ATOM 910 N N . SER B 1 45 ? -2.918 14.312 14.672 1 94.12 45 SER B N 1
ATOM 911 C CA . SER B 1 45 ? -1.85 15.195 14.211 1 94.12 45 SER B CA 1
ATOM 912 C C . SER B 1 45 ? -0.478 14.578 14.469 1 94.12 45 SER B C 1
ATOM 914 O O . SER B 1 45 ? 0.433 14.711 13.648 1 94.12 45 SER B O 1
ATOM 916 N N . SER B 1 46 ? -0.382 13.945 15.562 1 96.06 46 SER B N 1
ATOM 917 C CA . SER B 1 46 ? 0.907 13.344 15.891 1 96.06 46 SER B CA 1
ATOM 918 C C . SER B 1 46 ? 1.309 12.305 14.852 1 96.06 46 SER B C 1
ATOM 920 O O . SER B 1 46 ? 2.486 12.188 14.508 1 96.06 46 SER B O 1
ATOM 922 N N . THR B 1 47 ? 0.368 11.523 14.383 1 96.94 47 THR B N 1
ATOM 923 C CA . THR B 1 47 ? 0.629 10.547 13.336 1 96.94 47 THR B CA 1
ATOM 924 C C . THR B 1 47 ? 1.088 11.234 12.055 1 96.94 47 THR B C 1
ATOM 926 O O . THR B 1 47 ? 2.064 10.812 11.43 1 96.94 47 THR B O 1
ATOM 929 N N . ARG B 1 48 ? 0.415 12.312 11.68 1 97.31 48 ARG B N 1
ATOM 930 C CA . ARG B 1 48 ? 0.776 13.031 10.461 1 97.31 48 ARG B CA 1
ATOM 931 C C . ARG B 1 48 ? 2.186 13.609 10.57 1 97.31 48 ARG B C 1
ATOM 933 O O . ARG B 1 48 ? 2.965 13.531 9.617 1 97.31 48 ARG B O 1
ATOM 940 N N . PHE B 1 49 ? 2.504 14.164 11.703 1 97.75 49 PHE B N 1
ATOM 941 C CA . PHE B 1 49 ? 3.828 14.734 11.922 1 97.75 49 PHE B CA 1
ATOM 942 C C . PHE B 1 49 ? 4.902 13.648 11.844 1 97.75 49 PHE B C 1
ATOM 944 O O . PHE B 1 49 ? 5.938 13.844 11.203 1 97.75 49 PHE B O 1
ATOM 951 N N . ARG B 1 50 ? 4.602 12.531 12.477 1 97.94 50 ARG B N 1
ATOM 952 C CA . ARG B 1 50 ? 5.562 11.43 12.477 1 97.94 50 ARG B CA 1
ATOM 953 C C . ARG B 1 50 ? 5.805 10.914 11.062 1 97.94 50 ARG B C 1
ATOM 955 O O . ARG B 1 50 ? 6.938 10.602 10.695 1 97.94 50 ARG B O 1
ATOM 962 N N . TRP B 1 51 ? 4.758 10.82 10.312 1 98.38 51 TRP B N 1
ATOM 963 C CA . TRP B 1 51 ? 4.879 10.344 8.938 1 98.38 51 TRP B CA 1
ATOM 964 C C . TRP B 1 51 ? 5.676 11.328 8.086 1 98.38 51 TRP B C 1
ATOM 966 O O . TRP B 1 51 ? 6.543 10.922 7.312 1 98.38 51 TRP B O 1
ATOM 976 N N . ALA B 1 52 ? 5.383 12.57 8.227 1 98.38 52 ALA B N 1
ATOM 977 C CA . ALA B 1 52 ? 6.133 13.602 7.516 1 98.38 52 ALA B CA 1
ATOM 978 C C . ALA B 1 52 ? 7.613 13.562 7.891 1 98.38 52 ALA B C 1
ATOM 980 O O . ALA B 1 52 ? 8.484 13.656 7.023 1 98.38 52 ALA B O 1
ATOM 981 N N . GLN B 1 53 ? 7.867 13.406 9.156 1 98.19 53 GLN B N 1
ATOM 982 C CA . GLN B 1 53 ? 9.242 13.32 9.633 1 98.19 53 GLN B CA 1
ATOM 983 C C . GLN B 1 53 ? 9.961 12.125 9.023 1 98.19 53 GLN B C 1
ATOM 985 O O . GLN B 1 53 ? 11.109 12.234 8.586 1 98.19 53 GLN B O 1
ATOM 990 N N . ALA B 1 54 ? 9.328 10.992 9.023 1 98.19 54 ALA B N 1
ATOM 991 C CA . ALA B 1 54 ? 9.906 9.773 8.461 1 98.19 54 ALA B CA 1
ATOM 992 C C . ALA B 1 54 ? 10.258 9.969 6.988 1 98.19 54 ALA B C 1
ATOM 994 O O . ALA B 1 54 ? 11.219 9.375 6.492 1 98.19 54 ALA B O 1
ATOM 995 N N . LEU B 1 55 ? 9.5 10.766 6.336 1 98.06 55 LEU B N 1
ATOM 996 C CA . LEU B 1 55 ? 9.695 10.969 4.906 1 98.06 55 LEU B CA 1
ATOM 997 C C . LEU B 1 55 ? 10.539 12.211 4.637 1 98.06 55 LEU B C 1
ATOM 999 O O . LEU B 1 55 ? 10.898 12.484 3.49 1 98.06 55 LEU B O 1
ATOM 1003 N N . GLY B 1 56 ? 10.836 12.969 5.691 1 96.94 56 GLY B N 1
ATOM 1004 C CA . GLY B 1 56 ? 11.641 14.164 5.535 1 96.94 56 GLY B CA 1
ATOM 1005 C C . GLY B 1 56 ? 10.93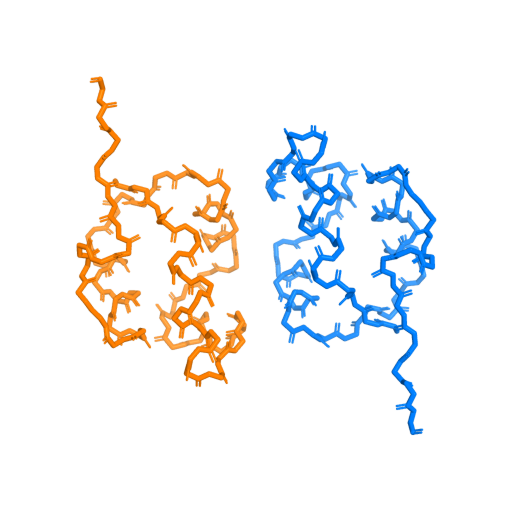8 15.266 4.766 1 96.94 56 GLY B C 1
ATOM 1006 O O . GLY B 1 56 ? 11.539 15.914 3.902 1 96.94 56 GLY B O 1
ATOM 1007 N N . CYS B 1 57 ? 9.742 15.453 4.914 1 97.81 57 CYS B N 1
ATOM 1008 C CA . CYS B 1 57 ? 8.953 16.469 4.219 1 97.81 57 CYS B CA 1
ATOM 1009 C C . CYS B 1 57 ? 8.031 17.188 5.188 1 97.81 57 CYS B C 1
ATOM 1011 O O . CYS B 1 57 ? 8 16.891 6.379 1 97.81 57 CYS B O 1
ATOM 1013 N N . SER B 1 58 ? 7.262 18.172 4.691 1 97.12 58 SER B N 1
ATOM 1014 C CA . SER B 1 58 ? 6.254 18.844 5.496 1 97.12 58 SER B CA 1
ATOM 1015 C C . SER B 1 58 ? 4.949 18.062 5.531 1 97.12 58 SER B C 1
ATOM 1017 O O . SER B 1 58 ? 4.629 17.344 4.578 1 97.12 58 SER B O 1
ATOM 1019 N N . VAL B 1 59 ? 4.188 18.203 6.629 1 97.25 59 VAL B N 1
ATOM 1020 C CA . VAL B 1 59 ? 2.883 17.578 6.762 1 97.25 59 VAL B CA 1
ATOM 1021 C C . VAL B 1 59 ? 1.996 17.953 5.582 1 97.25 59 VAL B C 1
ATOM 1023 O O . VAL B 1 59 ? 1.295 17.109 5.023 1 97.25 59 VAL B O 1
ATOM 1026 N N . MET B 1 60 ? 2.115 19.188 5.102 1 95.94 60 MET B N 1
ATOM 1027 C CA . MET B 1 60 ? 1.231 19.703 4.062 1 95.94 60 MET B CA 1
ATOM 1028 C C . MET B 1 60 ? 1.631 19.172 2.691 1 95.94 60 MET B C 1
ATOM 1030 O O . MET B 1 60 ? 0.868 19.297 1.729 1 95.94 60 MET B O 1
ATOM 1034 N N . ASP B 1 61 ? 2.809 18.609 2.549 1 95.94 61 ASP B N 1
ATOM 1035 C CA . ASP B 1 61 ? 3.232 17.984 1.298 1 95.94 61 ASP B CA 1
ATOM 1036 C C . ASP B 1 61 ? 2.494 16.672 1.062 1 95.94 61 ASP B C 1
ATOM 1038 O O . ASP B 1 61 ? 2.254 16.281 -0.083 1 95.94 61 ASP B O 1
ATOM 1042 N N . ILE B 1 62 ? 2.125 16.031 2.191 1 97.69 62 ILE B N 1
ATOM 1043 C CA . ILE B 1 62 ? 1.682 14.648 1.995 1 97.69 62 ILE B CA 1
ATOM 1044 C C . ILE B 1 62 ? 0.262 14.484 2.531 1 97.69 62 ILE B C 1
ATOM 1046 O O . ILE B 1 62 ? -0.408 13.492 2.236 1 97.69 62 ILE B O 1
ATOM 1050 N N . PHE B 1 63 ? -0.206 15.453 3.318 1 97.5 63 PHE B N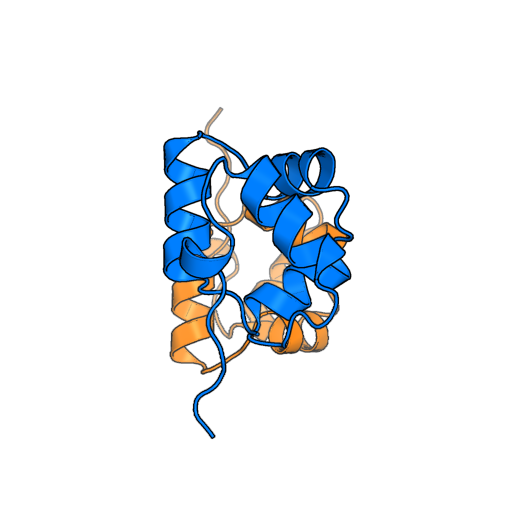 1
ATOM 1051 C CA . PHE B 1 63 ? -1.581 15.414 3.801 1 97.5 63 PHE B CA 1
ATOM 1052 C C . PHE B 1 63 ? -2.354 16.641 3.346 1 97.5 63 PHE B C 1
ATOM 1054 O O . PHE B 1 63 ? -1.825 17.75 3.363 1 97.5 63 PHE B O 1
ATOM 1061 N N . VAL B 1 64 ? -3.559 16.359 2.883 1 95.12 64 VAL B N 1
ATOM 1062 C CA . VAL B 1 64 ? -4.391 17.469 2.434 1 95.12 64 VAL B CA 1
ATOM 1063 C C . VAL B 1 64 ? -5.777 17.359 3.061 1 95.12 64 VAL B C 1
ATOM 1065 O O . VAL B 1 64 ? -6.238 16.266 3.377 1 95.12 64 VAL B O 1
ATOM 1068 N N . THR B 1 65 ? -6.434 18.5 3.354 1 91.38 65 THR B N 1
ATOM 1069 C CA . THR B 1 65 ? -7.805 18.531 3.848 1 91.38 65 THR B CA 1
ATOM 1070 C C . THR B 1 65 ? -8.789 18.203 2.73 1 91.38 65 THR B C 1
ATOM 1072 O O . THR B 1 65 ? -8.547 18.531 1.565 1 91.38 65 THR B O 1
ATOM 1075 N N . ARG B 1 66 ? -9.82 17.234 3.088 1 77.75 66 ARG B N 1
ATOM 1076 C CA . ARG B 1 66 ? -10.852 16.969 2.09 1 77.75 66 ARG B CA 1
ATOM 1077 C C . ARG B 1 66 ? -11.727 18.188 1.865 1 77.75 66 ARG B C 1
ATOM 1079 O O . ARG B 1 66 ? -12.102 18.875 2.818 1 77.75 66 ARG B O 1
ATOM 1086 N N . TRP B 1 67 ? -11.578 18.922 0.799 1 63.78 67 TRP B N 1
ATOM 1087 C CA . TRP B 1 67 ? -12.578 19.969 0.57 1 63.78 67 TRP B CA 1
ATOM 1088 C C . TRP B 1 67 ? -13.984 19.375 0.583 1 63.78 67 TRP B C 1
ATOM 1090 O O . TRP B 1 67 ? -14.242 18.359 -0.044 1 63.78 67 TRP B O 1
ATOM 1100 N N . LYS B 1 68 ? -14.773 19.688 1.732 1 48.16 68 LYS B N 1
ATOM 1101 C CA . LYS B 1 68 ? -16.203 19.422 1.702 1 48.16 68 LYS B CA 1
ATOM 1102 C C . LYS B 1 68 ? -16.891 20.219 0.594 1 48.16 68 LYS B C 1
ATOM 1104 O O . LYS B 1 68 ? -16.469 21.328 0.274 1 48.16 68 LYS B O 1
#

InterPro domains:
  IPR010982 Lambda repressor-like, DNA-binding domain superfamily [SSF47413] (9-64)

Solvent-accessible surface area (backbone atoms only — not comparable to full-atom values): 7444 Å² total; per-residue (Å²): 63,25,49,39,56,70,54,48,52,50,52,30,56,77,69,74,46,40,58,57,55,47,29,64,67,34,70,47,53,47,57,57,53,41,42,28,68,44,59,36,67,53,76,55,64,67,58,45,48,34,45,16,56,61,68,70,52,55,49,72,74,37,36,44,73,75,83,127,64,25,49,39,55,69,54,47,51,50,52,30,56,77,69,72,45,42,59,58,55,46,27,64,67,35,69,48,52,46,59,58,51,41,42,28,70,45,58,37,67,52,77,54,63,68,58,46,47,35,44,17,55,62,68,69,52,55,49,73,74,38,35,44,73,75,83,128

Organism: Veillonella parvula (NCBI:txid29466)

Radius of gyration: 15.11 Å; Cα contacts (8 Å, |Δi|>4): 175; chains: 2; bounding box: 34×41×30 Å

Nearest PDB structures (foldseek):
  2xj3-assembly1_B  TM=7.990E-01  e=1.059E-02  Enterococcus faecalis
  1y7y-assembly1_B  TM=8.127E-01  e=2.146E-02  Aeromonas hydrophila
  6b9r-assembly1_D  TM=7.852E-01  e=2.146E-02  Streptomyces albus
  1utx-assembly1_B  TM=8.070E-01  e=2.288E-02  Enterococcus faecalis
  2b5a-assembly1_A  TM=7.936E-01  e=4.942E-02  [Bacillus] caldolyticus

Secondary structure (DSSP, 8-state):
-EE-HHHHHHHHHHTT--HHHHHHHHT--HHHHHHHHTT-B---HHHHHHHHHHHTS-HHHHEE----/-EE-HHHHHHHHHHTT--HHHHHHHHT--HHHHHHHHTT-B---HHHHHHHHHHHTS-HHHHEE----

Foldseek 3Di:
DAWPLVLLVVLCVVVVHDPVNLCVQLVHDPVRVVCRNVTHDDDDPSSLVSSCVSSVHDSCSTDDDDDD/DAWPLVLLVVLCVVVVHDPVNLCVQLVHDPVRVVCRNVTHDDDDPSSLVSSCVSSVHDSPSTDDDDDD

Sequence (136 aa):
MFLRSDVFHRLLHNKQMTLLDFMKEAHCSPLTLVKALSGKDVVQSSTRFRWAQALGCSVMDIFVTRWKMFLRSDVFHRLLHNKQMTLLDFMKEAHCSPLTLVKALSGKDVVQSSTRFRWAQALGCSVMDIFVTRWK

pLDDT: mean 95.11, std 7.44, range [47.72, 98.44]